Protein AF-R0AYD5-F1 (afdb_monomer)

Solvent-accessible surface area (backbone atoms only — not comparable to full-atom values): 4528 Å² total; per-residue (Å²): 143,78,83,80,78,75,91,60,96,77,70,73,90,42,71,65,58,50,50,52,47,52,51,50,49,47,59,53,21,51,93,54,79,57,35,52,71,38,68,40,69,31,84,87,77,70,43,75,20,42,34,36,30,44,86,47,96,88,57,60,37,39,41,37,40,32,90,87,69,61,61,53,75,80

Sequence (74 aa):
MEECCGINLEQEMTIENLYCFIRASLQALQSTGGYGEADFVCPLCGKKAHIKRLKGELYNTGEIGCRCGYSFRF

Radius of gyration: 13.09 Å; Cα contacts (8 Å, |Δi|>4): 102; chains: 1; bounding box: 30×23×35 Å

Structure (mmCIF, N/CA/C/O backbone):
data_AF-R0AYD5-F1
#
_entry.id   AF-R0AYD5-F1
#
loop_
_atom_site.group_PDB
_atom_site.id
_atom_site.type_symbol
_atom_site.label_atom_id
_atom_site.label_alt_id
_atom_site.label_comp_id
_atom_site.label_asym_id
_atom_site.label_entity_id
_atom_site.label_seq_id
_atom_site.pdbx_PDB_ins_code
_atom_site.Cartn_x
_atom_site.Cartn_y
_atom_site.Cartn_z
_atom_site.occupancy
_atom_site.B_iso_or_equiv
_atom_site.auth_seq_id
_atom_site.auth_comp_id
_atom_site.auth_asym_id
_atom_site.auth_atom_id
_atom_site.pdbx_PDB_model_num
ATOM 1 N N . MET A 1 1 ? -11.634 -14.020 21.736 1.00 42.69 1 MET A N 1
ATOM 2 C CA . MET A 1 1 ? -10.822 -12.824 22.019 1.00 42.69 1 MET A CA 1
ATOM 3 C C . MET A 1 1 ? -10.547 -12.149 20.692 1.00 42.69 1 MET A C 1
ATOM 5 O O . MET A 1 1 ? -9.550 -12.478 20.079 1.00 42.69 1 MET A O 1
ATOM 9 N N . GLU A 1 2 ? -11.455 -11.291 20.234 1.00 41.91 2 GLU A N 1
ATOM 10 C CA . GLU A 1 2 ? -11.223 -10.331 19.145 1.00 41.91 2 GLU A CA 1
ATOM 11 C C . GLU A 1 2 ? -12.146 -9.142 19.437 1.00 41.91 2 GLU A C 1
ATOM 13 O O . GLU A 1 2 ? -13.331 -9.159 19.115 1.00 41.91 2 GLU A O 1
ATOM 18 N N . GLU A 1 3 ? -11.637 -8.157 20.179 1.00 39.31 3 GLU A N 1
ATOM 19 C CA . GLU A 1 3 ? -12.319 -6.873 20.313 1.00 39.31 3 GLU A CA 1
ATOM 20 C C . GLU A 1 3 ? -12.128 -6.117 18.998 1.00 39.31 3 GLU A C 1
ATOM 22 O O . GLU A 1 3 ? -11.025 -5.682 18.666 1.00 39.31 3 GLU A O 1
ATOM 27 N N . CYS A 1 4 ? -13.210 -5.995 18.225 1.00 44.34 4 CYS A N 1
ATOM 28 C CA . CYS A 1 4 ? -13.292 -5.060 17.113 1.00 44.34 4 CYS A CA 1
ATOM 29 C C . CYS A 1 4 ? -13.050 -3.649 17.657 1.00 44.34 4 CYS A C 1
ATOM 31 O O . CYS A 1 4 ? -13.917 -3.063 18.305 1.00 44.34 4 CYS A O 1
ATOM 33 N N . CYS A 1 5 ? -11.852 -3.129 17.408 1.00 49.59 5 CYS A N 1
ATOM 34 C CA . CYS A 1 5 ? -11.416 -1.803 17.808 1.00 49.59 5 CYS A CA 1
ATOM 35 C C . CYS A 1 5 ? -12.416 -0.735 17.334 1.00 49.59 5 CYS A C 1
ATOM 37 O O . CYS A 1 5 ? -12.634 -0.521 16.139 1.00 49.59 5 CYS A O 1
ATOM 39 N N . GLY A 1 6 ? -13.037 -0.082 18.319 1.00 40.97 6 GLY A N 1
ATOM 40 C CA . GLY A 1 6 ? -13.913 1.064 18.137 1.00 40.97 6 GLY A CA 1
ATOM 41 C C . GLY A 1 6 ? -13.194 2.198 17.410 1.00 40.97 6 GLY A C 1
ATOM 42 O O . GLY A 1 6 ? -12.009 2.457 17.614 1.00 40.97 6 GLY A O 1
ATOM 43 N N . ILE A 1 7 ? -13.932 2.862 16.528 1.00 45.94 7 ILE A N 1
ATOM 44 C CA . ILE A 1 7 ? -13.442 3.960 15.702 1.00 45.94 7 ILE A CA 1
ATOM 45 C C . ILE A 1 7 ? -13.212 5.175 16.609 1.00 45.94 7 ILE A C 1
ATOM 47 O O . ILE A 1 7 ? -14.165 5.865 16.959 1.00 45.94 7 ILE A O 1
ATOM 51 N N . ASN A 1 8 ? -11.955 5.447 16.959 1.00 44.56 8 ASN A N 1
ATOM 52 C CA . ASN A 1 8 ? -11.534 6.748 17.467 1.00 44.56 8 ASN A CA 1
ATOM 53 C C . ASN A 1 8 ? -10.866 7.508 16.317 1.00 44.56 8 ASN A C 1
ATOM 55 O O . ASN A 1 8 ? -9.850 7.071 15.781 1.00 44.56 8 ASN A O 1
ATOM 59 N N . LEU A 1 9 ? -11.472 8.624 15.906 1.00 49.78 9 LEU A N 1
ATOM 60 C CA . LEU A 1 9 ? -10.991 9.499 14.825 1.00 49.78 9 LEU A CA 1
ATOM 61 C C . LEU A 1 9 ? -9.705 10.271 15.195 1.00 49.78 9 LEU A C 1
ATOM 63 O O . LEU A 1 9 ? -9.166 10.984 14.357 1.00 49.78 9 LEU A O 1
ATOM 67 N N . GLU A 1 10 ? -9.197 10.078 16.414 1.00 50.19 10 GLU A N 1
ATOM 68 C CA . GLU A 1 10 ? -7.944 10.625 16.947 1.00 50.19 10 GLU A CA 1
ATOM 69 C C . GLU A 1 10 ? -6.895 9.521 17.173 1.00 50.19 10 GLU A C 1
ATOM 71 O O . GLU A 1 10 ? -6.214 9.491 18.195 1.00 50.19 10 GLU A O 1
ATOM 76 N N . GLN A 1 11 ? -6.769 8.549 16.262 1.00 57.53 11 GLN A N 1
ATOM 77 C CA . GLN A 1 11 ? -5.615 7.648 16.324 1.00 57.53 11 GLN A CA 1
ATOM 78 C C . GLN A 1 11 ? -4.348 8.461 16.036 1.00 57.53 11 GLN A C 1
ATOM 80 O O . GLN A 1 11 ? -4.040 8.754 14.879 1.00 57.53 11 GLN A O 1
ATOM 85 N N . GLU A 1 12 ? -3.624 8.837 17.095 1.00 63.97 12 GLU A N 1
ATOM 86 C CA . GLU A 1 12 ? -2.265 9.353 16.977 1.00 63.97 12 GLU A CA 1
ATOM 87 C C . GLU A 1 12 ? -1.452 8.415 16.084 1.00 63.97 12 GLU A C 1
ATOM 89 O O . GLU A 1 12 ? -1.494 7.183 16.200 1.00 63.97 12 GLU A O 1
ATOM 94 N N . MET A 1 13 ? -0.725 9.011 15.144 1.00 70.25 13 MET A N 1
ATOM 95 C CA . MET A 1 13 ? 0.034 8.270 14.155 1.00 70.25 13 MET A CA 1
ATOM 96 C C . MET A 1 13 ? 1.277 7.655 14.811 1.00 70.25 13 MET A C 1
ATOM 98 O O . MET A 1 13 ? 2.359 8.237 14.791 1.00 70.25 13 MET A O 1
ATOM 102 N N . THR A 1 14 ? 1.124 6.481 15.426 1.00 86.62 14 THR A N 1
ATOM 103 C CA . THR A 1 14 ? 2.240 5.760 16.051 1.00 86.62 14 THR A CA 1
ATOM 104 C C . THR A 1 14 ? 3.125 5.079 15.004 1.00 86.62 14 THR A C 1
ATOM 106 O O . THR A 1 14 ? 2.668 4.702 13.919 1.00 86.62 14 THR A O 1
ATOM 109 N N . ILE A 1 15 ? 4.403 4.871 15.345 1.00 86.69 15 ILE A N 1
ATOM 110 C CA . ILE A 1 15 ? 5.353 4.110 14.511 1.00 86.69 15 ILE A CA 1
ATOM 111 C C . ILE A 1 15 ? 4.828 2.690 14.256 1.00 86.69 15 ILE A C 1
ATOM 113 O O . ILE A 1 15 ? 4.955 2.172 13.148 1.00 86.69 15 ILE A O 1
ATOM 117 N N . GLU A 1 16 ? 4.193 2.075 15.253 1.00 90.38 16 GLU A N 1
ATOM 118 C CA . GLU A 1 16 ? 3.615 0.733 15.151 1.00 90.38 16 GLU A CA 1
ATOM 119 C C . GLU A 1 16 ? 2.450 0.683 14.156 1.00 90.38 16 GLU A C 1
ATOM 121 O O . GLU A 1 16 ? 2.424 -0.184 13.280 1.00 90.38 16 GLU A O 1
ATOM 126 N N . ASN A 1 17 ? 1.527 1.649 14.219 1.00 90.44 17 ASN A N 1
ATOM 127 C CA . ASN A 1 17 ? 0.415 1.747 13.273 1.00 90.44 17 ASN A CA 1
ATOM 128 C C . ASN A 1 17 ? 0.919 1.978 11.846 1.00 90.44 17 ASN A C 1
ATOM 130 O O . ASN A 1 17 ? 0.424 1.352 10.904 1.00 90.44 17 ASN A O 1
ATOM 134 N N . LEU A 1 18 ? 1.937 2.830 11.686 1.00 89.50 18 LEU A N 1
ATOM 135 C CA . LEU A 1 18 ? 2.575 3.070 10.396 1.00 89.50 18 LEU A CA 1
ATOM 136 C C . LEU A 1 18 ? 3.228 1.792 9.849 1.00 89.50 18 LEU A C 1
ATOM 138 O O . LEU A 1 18 ? 3.003 1.438 8.691 1.00 89.50 18 LEU A O 1
ATOM 142 N N . TYR A 1 19 ? 3.979 1.068 10.682 1.00 92.31 19 TYR A N 1
ATOM 143 C CA . TYR A 1 19 ? 4.595 -0.204 10.308 1.00 92.31 19 TYR A CA 1
ATOM 144 C C . TYR A 1 19 ? 3.545 -1.238 9.882 1.00 92.31 19 TYR A C 1
ATOM 146 O O . TYR A 1 19 ? 3.673 -1.847 8.818 1.00 92.31 19 TYR A O 1
ATOM 154 N N . CYS A 1 20 ? 2.475 -1.404 10.665 1.00 93.69 20 CYS A N 1
ATOM 155 C CA . CYS A 1 20 ? 1.378 -2.315 10.345 1.00 93.69 20 CYS A CA 1
ATOM 156 C C . CYS A 1 20 ? 0.705 -1.959 9.013 1.00 93.69 20 CYS A C 1
ATOM 158 O O . CYS A 1 20 ? 0.459 -2.849 8.194 1.00 93.69 20 CYS A O 1
ATOM 160 N N . PHE A 1 21 ? 0.452 -0.671 8.773 1.00 94.56 21 PHE A N 1
ATOM 161 C CA . PHE A 1 21 ? -0.163 -0.182 7.542 1.00 94.56 21 PHE A CA 1
ATOM 162 C C . PHE A 1 21 ? 0.731 -0.416 6.312 1.00 94.56 21 PHE A C 1
ATOM 164 O O . PHE A 1 21 ? 0.266 -0.973 5.314 1.00 94.56 21 PHE A O 1
ATOM 171 N N . ILE A 1 22 ? 2.029 -0.096 6.402 1.00 94.75 22 ILE A N 1
ATOM 172 C CA . ILE A 1 22 ? 3.005 -0.359 5.331 1.00 94.75 22 ILE A CA 1
ATOM 173 C C . ILE A 1 22 ? 3.108 -1.862 5.057 1.00 94.75 22 ILE A C 1
ATOM 175 O O . ILE A 1 22 ? 3.017 -2.286 3.904 1.00 94.75 22 ILE A O 1
ATOM 179 N N . ARG A 1 23 ? 3.249 -2.691 6.097 1.00 96.19 23 ARG A N 1
ATOM 180 C CA . ARG A 1 23 ? 3.379 -4.147 5.945 1.00 96.19 23 ARG A CA 1
ATOM 181 C C . ARG A 1 23 ? 2.174 -4.753 5.223 1.00 96.19 23 ARG A C 1
ATOM 183 O O . ARG A 1 23 ? 2.369 -5.519 4.283 1.00 96.19 23 ARG A O 1
ATOM 190 N N . ALA A 1 24 ? 0.953 -4.387 5.621 1.00 97.19 24 ALA A N 1
ATOM 191 C CA . ALA A 1 24 ? -0.273 -4.878 4.988 1.00 97.19 24 ALA A CA 1
ATOM 192 C C . ALA A 1 24 ? -0.345 -4.500 3.499 1.00 97.19 24 ALA A C 1
ATOM 194 O O . ALA A 1 24 ? -0.714 -5.321 2.661 1.00 97.19 24 ALA A O 1
ATOM 195 N N . SER A 1 25 ? 0.073 -3.281 3.155 1.00 96.69 25 SER A N 1
ATOM 196 C CA . SER A 1 25 ? 0.089 -2.824 1.765 1.00 96.69 25 SER A CA 1
ATOM 197 C C . SER A 1 25 ? 1.096 -3.573 0.888 1.00 96.69 25 SER A C 1
ATOM 199 O O . SER A 1 25 ? 0.779 -3.952 -0.235 1.00 96.69 25 SER A O 1
ATOM 201 N N . LEU A 1 26 ? 2.298 -3.855 1.404 1.00 96.12 26 LEU A N 1
ATOM 202 C CA . LEU A 1 26 ? 3.319 -4.600 0.667 1.00 96.12 26 LEU A CA 1
ATOM 203 C C . LEU A 1 26 ? 2.926 -6.069 0.506 1.00 96.12 26 LEU A C 1
ATOM 205 O O . LEU A 1 26 ? 3.184 -6.657 -0.542 1.00 96.12 26 LEU A O 1
ATOM 209 N N . GLN A 1 27 ? 2.257 -6.642 1.509 1.00 97.94 27 GLN A N 1
ATOM 210 C CA . GLN A 1 27 ? 1.695 -7.987 1.424 1.00 97.94 27 GLN A CA 1
ATOM 211 C C . GLN A 1 27 ? 0.648 -8.094 0.304 1.00 97.94 27 GLN A C 1
ATOM 213 O O . GLN A 1 27 ? 0.615 -9.098 -0.404 1.00 97.94 27 GLN A O 1
ATOM 218 N N . ALA A 1 28 ? -0.153 -7.048 0.076 1.00 98.00 28 ALA A N 1
ATOM 219 C CA . ALA A 1 28 ? -1.122 -7.016 -1.022 1.00 98.00 28 ALA A CA 1
ATOM 220 C C . ALA A 1 28 ? -0.468 -7.047 -2.417 1.00 98.00 28 ALA A C 1
ATOM 222 O O . ALA A 1 28 ? -1.074 -7.529 -3.369 1.00 98.00 28 ALA A O 1
ATOM 223 N N . LEU A 1 29 ? 0.784 -6.593 -2.533 1.00 97.50 29 LEU A N 1
ATOM 224 C CA . LEU A 1 29 ? 1.573 -6.628 -3.769 1.00 97.50 29 LEU A CA 1
ATOM 225 C C . LEU A 1 29 ? 2.498 -7.854 -3.862 1.00 97.50 29 LEU A C 1
ATOM 227 O O . LEU A 1 29 ? 3.352 -7.924 -4.747 1.00 97.50 29 LEU A O 1
ATOM 231 N N . GLN A 1 30 ? 2.390 -8.829 -2.955 1.00 96.31 30 GLN A N 1
ATOM 232 C CA . GLN A 1 30 ? 3.324 -9.959 -2.918 1.00 96.31 30 GLN A CA 1
ATOM 233 C C . GLN A 1 30 ? 3.282 -10.797 -4.207 1.00 96.31 30 GLN A C 1
ATOM 235 O O . GLN A 1 30 ? 4.330 -11.211 -4.703 1.00 96.31 30 GLN A O 1
ATOM 240 N N . SER A 1 31 ? 2.096 -11.005 -4.788 1.00 95.00 31 SER A N 1
ATOM 241 C CA . SER A 1 31 ? 1.917 -11.767 -6.035 1.00 95.00 31 SER A CA 1
ATOM 242 C C . SER A 1 31 ? 2.500 -11.071 -7.269 1.00 95.00 31 SER A C 1
ATOM 244 O O . SER A 1 31 ? 2.773 -11.725 -8.272 1.00 95.00 31 SER A O 1
ATOM 246 N N . THR A 1 32 ? 2.729 -9.761 -7.193 1.00 95.19 32 THR A N 1
ATOM 247 C CA . THR A 1 32 ? 3.245 -8.921 -8.280 1.00 95.19 32 THR A CA 1
ATOM 248 C C . THR A 1 32 ? 4.693 -8.482 -8.036 1.00 95.19 32 THR A C 1
ATOM 250 O O . THR A 1 32 ? 5.174 -7.511 -8.624 1.00 95.19 32 THR A O 1
ATOM 253 N N . GLY A 1 33 ? 5.411 -9.174 -7.143 1.00 94.25 33 GLY A N 1
ATOM 254 C CA . GLY A 1 33 ? 6.805 -8.861 -6.816 1.00 94.25 33 GLY A CA 1
ATOM 255 C C . GLY A 1 33 ? 6.982 -7.524 -6.090 1.00 94.25 33 GLY A C 1
ATOM 256 O O . GLY A 1 33 ? 8.060 -6.934 -6.136 1.00 94.25 33 GLY A O 1
ATOM 257 N N . GLY A 1 34 ? 5.931 -7.0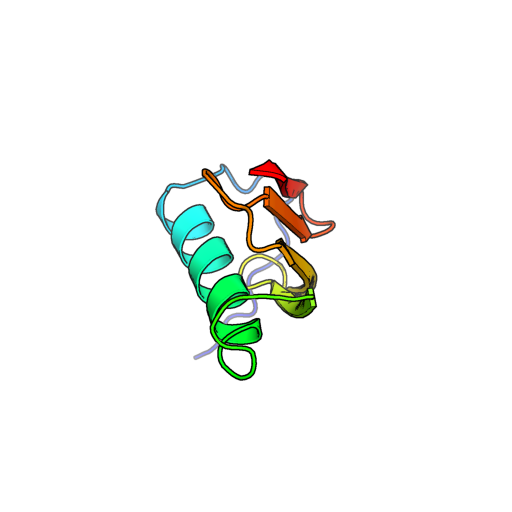26 -5.436 1.00 94.38 34 GLY A N 1
ATOM 258 C CA . GLY A 1 34 ? 5.930 -5.759 -4.711 1.00 94.38 34 GLY A CA 1
ATOM 259 C C . GLY A 1 34 ? 5.623 -4.532 -5.575 1.00 94.38 34 GLY A C 1
ATOM 260 O O . GLY A 1 34 ? 5.869 -3.419 -5.114 1.00 94.38 34 GLY A O 1
ATOM 261 N N . TYR A 1 35 ? 5.126 -4.697 -6.802 1.00 96.12 35 TYR A N 1
ATOM 262 C CA . TYR A 1 35 ? 4.840 -3.597 -7.736 1.00 96.12 35 TYR A CA 1
ATOM 263 C C . TYR A 1 35 ? 3.424 -3.683 -8.315 1.00 96.12 35 TYR A C 1
ATOM 265 O O . TYR A 1 35 ? 2.769 -4.709 -8.212 1.00 96.12 35 TYR A O 1
ATOM 273 N N . GLY A 1 36 ? 2.942 -2.620 -8.951 1.00 96.94 36 GLY A N 1
ATOM 274 C CA . GLY A 1 36 ? 1.579 -2.541 -9.478 1.00 96.94 36 GLY A CA 1
ATOM 275 C C . GLY A 1 36 ? 0.617 -1.912 -8.476 1.00 96.94 36 GLY A C 1
ATOM 276 O O . GLY A 1 36 ? 1.029 -1.103 -7.645 1.00 96.94 36 GLY A O 1
ATOM 277 N N . GLU A 1 37 ? -0.662 -2.251 -8.579 1.00 98.06 37 GLU A N 1
ATOM 278 C CA . GLU A 1 37 ? -1.719 -1.701 -7.735 1.00 98.06 37 GLU A CA 1
ATOM 279 C C . GLU A 1 37 ? -2.586 -2.808 -7.141 1.00 98.06 37 GLU A C 1
ATOM 281 O O . GLU A 1 37 ? -2.830 -3.833 -7.778 1.00 98.06 37 GLU A O 1
ATOM 286 N N . ALA A 1 38 ? -3.016 -2.611 -5.899 1.00 98.31 38 ALA A N 1
ATOM 287 C CA . ALA A 1 38 ? -3.848 -3.560 -5.182 1.00 98.31 38 ALA A CA 1
ATOM 288 C C . ALA A 1 38 ? -4.695 -2.856 -4.125 1.00 98.31 38 ALA A C 1
ATOM 290 O O . ALA A 1 38 ? -4.317 -1.834 -3.546 1.00 98.31 38 ALA A O 1
ATOM 291 N N . ASP A 1 39 ? -5.837 -3.462 -3.837 1.00 98.31 39 ASP A N 1
ATOM 292 C CA . ASP A 1 39 ? -6.657 -3.105 -2.694 1.00 98.31 39 ASP A CA 1
ATOM 293 C C . ASP A 1 39 ? -6.350 -4.029 -1.514 1.00 98.31 39 ASP A C 1
ATOM 295 O O . ASP A 1 39 ? -6.073 -5.215 -1.692 1.00 98.31 39 ASP A O 1
ATOM 299 N N . PHE A 1 40 ? -6.436 -3.498 -0.296 1.00 97.75 40 PHE A N 1
ATOM 300 C CA . PHE A 1 40 ? -6.214 -4.258 0.932 1.00 97.75 40 PHE A CA 1
ATOM 301 C C . PHE A 1 40 ? -7.129 -3.787 2.065 1.00 97.75 40 PHE A C 1
ATOM 303 O O . PHE A 1 40 ? -7.746 -2.720 1.999 1.00 97.75 40 PHE A O 1
ATOM 310 N N . VAL A 1 41 ? -7.238 -4.596 3.118 1.00 97.31 41 VAL A N 1
ATOM 311 C CA . VAL A 1 41 ? -7.970 -4.225 4.335 1.00 97.31 41 VAL A CA 1
ATOM 312 C C . VAL A 1 41 ? -7.039 -3.413 5.228 1.00 97.31 41 VAL A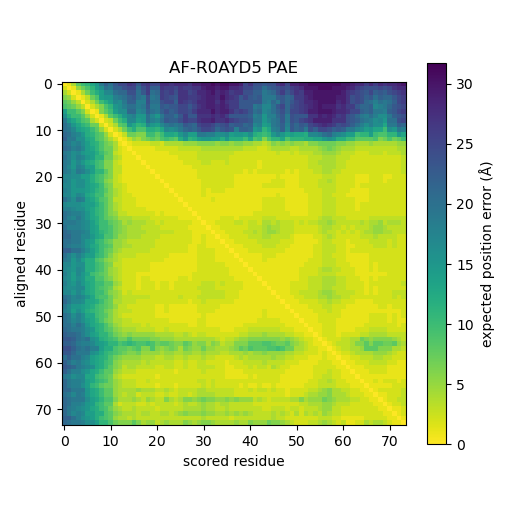 C 1
ATOM 314 O O . VAL A 1 41 ? -5.980 -3.894 5.625 1.00 97.31 41 VAL A O 1
ATOM 317 N N . CYS A 1 42 ? -7.420 -2.176 5.543 1.00 95.75 42 CYS A N 1
ATOM 318 C CA . CYS A 1 42 ? -6.650 -1.317 6.432 1.00 95.75 42 CYS A CA 1
ATOM 319 C C . CYS A 1 42 ? -6.604 -1.932 7.841 1.00 95.75 42 CYS A C 1
ATOM 321 O O . CYS A 1 42 ? -7.661 -2.048 8.465 1.00 95.75 42 CYS A O 1
ATOM 323 N N . PRO A 1 43 ? -5.419 -2.259 8.389 1.00 93.69 43 PRO A N 1
ATOM 324 C CA . PRO A 1 43 ? -5.309 -2.867 9.716 1.00 93.69 43 PRO A CA 1
ATOM 325 C C . PRO A 1 43 ? -5.734 -1.930 10.857 1.00 93.69 43 PRO A C 1
ATOM 327 O O . PRO A 1 43 ? -5.891 -2.383 11.982 1.00 93.69 43 PRO A O 1
ATOM 330 N N . LEU A 1 44 ? -5.916 -0.635 10.578 1.00 90.88 44 LEU A N 1
ATOM 331 C CA . LEU A 1 44 ? -6.218 0.380 11.591 1.00 90.88 44 LEU A CA 1
ATOM 332 C C . LEU A 1 44 ? -7.716 0.656 11.735 1.00 90.88 44 LEU A C 1
ATOM 334 O O . LEU A 1 44 ? -8.193 0.933 12.830 1.00 90.88 44 LEU A O 1
ATOM 338 N N . CYS A 1 45 ? -8.464 0.585 10.629 1.00 92.56 45 CYS A N 1
ATOM 339 C CA . CYS A 1 45 ? -9.894 0.909 10.612 1.00 92.56 45 CYS A CA 1
ATOM 340 C C . CYS A 1 45 ? -10.781 -0.172 9.976 1.00 92.56 45 CYS A C 1
ATOM 342 O O . CYS A 1 45 ? -11.986 0.035 9.846 1.00 92.56 45 CYS A O 1
ATOM 344 N N . GLY A 1 46 ? -10.200 -1.275 9.493 1.00 93.50 46 GLY A N 1
ATOM 345 C CA . GLY A 1 46 ? -10.911 -2.377 8.835 1.00 93.50 46 GLY A CA 1
ATOM 346 C C . GLY A 1 46 ? -11.510 -2.047 7.461 1.00 93.50 46 GLY A C 1
ATOM 347 O O . GLY A 1 46 ? -12.076 -2.922 6.810 1.00 93.50 46 GLY A O 1
ATOM 348 N N . LYS A 1 4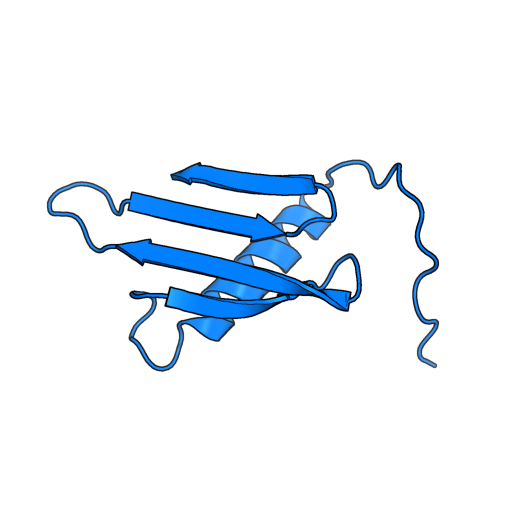7 ? -11.408 -0.800 6.986 1.00 94.56 47 LYS A N 1
ATOM 349 C CA . LYS A 1 47 ? -11.956 -0.375 5.688 1.00 94.56 47 LYS A CA 1
ATOM 350 C C . LYS A 1 47 ? -10.984 -0.655 4.547 1.00 94.56 47 LYS A C 1
ATOM 352 O O . LYS A 1 47 ? -9.785 -0.831 4.750 1.00 94.56 47 LYS A O 1
ATOM 357 N N . LYS A 1 48 ? -11.510 -0.621 3.323 1.00 97.31 48 LYS A N 1
ATOM 358 C CA . LYS A 1 48 ? -10.717 -0.720 2.096 1.00 97.31 48 LYS A CA 1
ATOM 359 C C . LYS A 1 48 ? -9.674 0.405 2.026 1.00 97.31 48 LYS A C 1
ATOM 361 O O . LYS A 1 48 ? -10.009 1.585 2.162 1.00 97.31 48 LYS A O 1
ATOM 366 N N . ALA A 1 49 ? -8.430 0.019 1.796 1.00 97.94 49 ALA A N 1
ATOM 367 C CA . ALA A 1 49 ? -7.301 0.875 1.469 1.00 97.94 49 ALA A CA 1
ATOM 368 C C . ALA A 1 49 ? -6.724 0.458 0.112 1.00 97.94 49 ALA A C 1
ATOM 370 O O . ALA A 1 49 ? -7.024 -0.625 -0.393 1.00 97.94 49 ALA A O 1
ATOM 371 N N . HIS A 1 50 ? -5.923 1.336 -0.474 1.00 98.50 50 HIS A N 1
ATOM 372 C CA . HIS A 1 50 ? -5.351 1.148 -1.798 1.00 98.50 50 HIS A CA 1
ATOM 3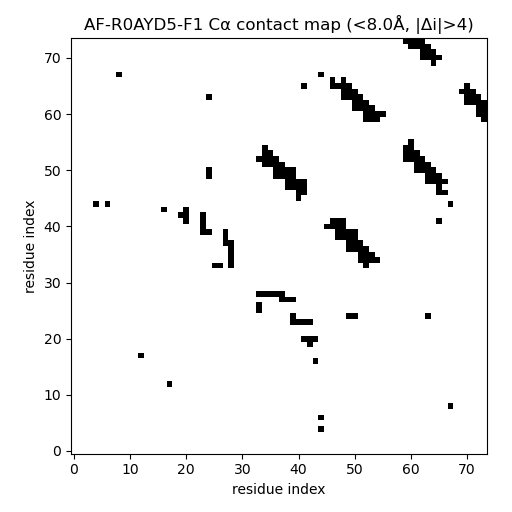73 C C . HIS A 1 50 ? -3.849 1.410 -1.764 1.00 98.50 50 HIS A C 1
ATOM 375 O O . HIS A 1 50 ? -3.394 2.306 -1.049 1.00 98.50 50 HIS A O 1
ATOM 381 N N . ILE A 1 51 ? -3.090 0.633 -2.531 1.00 98.38 51 ILE A N 1
ATOM 382 C CA . ILE A 1 51 ? -1.672 0.862 -2.789 1.00 98.38 51 ILE A CA 1
ATOM 383 C C . ILE A 1 51 ? -1.402 0.808 -4.288 1.00 98.38 51 ILE A C 1
ATOM 385 O O . ILE A 1 51 ? -1.880 -0.085 -4.981 1.00 98.38 51 ILE A O 1
ATOM 389 N N . LYS A 1 52 ? -0.558 1.727 -4.750 1.00 98.38 52 LYS A N 1
ATOM 390 C CA . LYS A 1 52 ? 0.065 1.742 -6.065 1.00 98.38 52 LYS A CA 1
ATOM 391 C C . LYS A 1 52 ? 1.566 1.945 -5.899 1.00 98.38 52 LYS A C 1
ATOM 393 O O . LYS A 1 52 ? 1.996 2.932 -5.311 1.00 98.38 52 LYS A O 1
ATOM 398 N N . ARG A 1 53 ? 2.371 1.028 -6.431 1.00 97.19 53 ARG A N 1
ATOM 399 C CA . ARG A 1 53 ? 3.837 1.077 -6.387 1.00 97.19 53 ARG A CA 1
ATOM 400 C C . ARG A 1 53 ? 4.413 0.818 -7.771 1.00 97.19 53 ARG A C 1
ATOM 402 O O . ARG A 1 53 ? 4.366 -0.293 -8.291 1.00 97.19 53 ARG A O 1
ATOM 409 N N . LEU A 1 54 ? 4.976 1.855 -8.365 1.00 96.56 54 LEU A N 1
ATOM 410 C CA . LEU A 1 54 ? 5.609 1.832 -9.672 1.00 96.56 54 LEU A CA 1
ATOM 411 C C . LEU A 1 54 ? 7.117 1.659 -9.510 1.00 96.56 54 LEU A C 1
ATOM 413 O O . LEU A 1 54 ? 7.758 2.299 -8.673 1.00 96.56 54 LEU A O 1
ATOM 417 N N . LYS A 1 55 ? 7.692 0.779 -10.328 1.00 94.44 55 LYS A N 1
ATOM 418 C CA . LYS A 1 55 ? 9.141 0.623 -10.412 1.00 94.44 55 LYS A CA 1
ATOM 419 C C . LYS A 1 55 ? 9.703 1.794 -11.213 1.00 94.44 55 LYS A C 1
ATOM 421 O O . LYS A 1 55 ? 9.334 1.957 -12.372 1.00 94.44 55 LYS A O 1
ATOM 426 N N . GLY A 1 56 ? 10.566 2.594 -10.601 1.00 91.12 56 GLY A N 1
ATOM 427 C CA . GLY A 1 56 ? 11.317 3.625 -11.315 1.00 91.12 56 GLY A CA 1
ATOM 428 C C . GLY A 1 56 ? 12.755 3.195 -11.577 1.00 91.12 56 GLY A C 1
ATOM 429 O O . GLY A 1 56 ? 13.206 2.158 -11.088 1.00 91.12 56 GLY A O 1
ATOM 430 N N . GLU A 1 57 ? 13.468 3.993 -12.368 1.00 88.62 57 GLU A N 1
ATOM 431 C CA . GLU A 1 57 ? 14.857 3.712 -12.757 1.00 88.62 57 GLU A CA 1
ATOM 432 C C . GLU A 1 57 ? 15.848 3.945 -11.606 1.00 88.62 57 GLU A C 1
ATOM 434 O O . GLU A 1 57 ? 16.782 3.168 -11.427 1.00 88.62 57 GLU A O 1
ATOM 439 N N . LEU A 1 58 ? 15.615 4.992 -10.807 1.00 90.50 58 LEU A N 1
ATOM 440 C CA . LEU A 1 58 ? 16.445 5.390 -9.659 1.00 90.50 58 LEU A CA 1
ATOM 441 C C . LEU A 1 58 ? 15.705 5.212 -8.329 1.00 90.50 58 LEU A C 1
ATOM 443 O O . LEU A 1 58 ? 16.244 4.653 -7.377 1.00 90.50 58 LEU A O 1
ATOM 447 N N . TYR A 1 59 ? 14.448 5.654 -8.283 1.00 91.00 59 TYR A N 1
ATOM 448 C CA . TYR A 1 59 ? 13.573 5.548 -7.119 1.00 91.00 59 TYR A CA 1
ATOM 449 C C . TYR A 1 59 ? 12.224 4.988 -7.550 1.00 91.00 59 TYR A C 1
ATOM 451 O O . TYR A 1 59 ? 11.724 5.319 -8.623 1.00 91.00 59 TYR A O 1
ATOM 459 N N . ASN A 1 60 ? 11.630 4.140 -6.714 1.00 92.31 60 ASN A N 1
ATOM 460 C CA . ASN A 1 60 ? 10.247 3.721 -6.920 1.00 92.31 60 ASN A CA 1
ATOM 461 C C . ASN A 1 60 ? 9.327 4.889 -6.591 1.00 92.31 60 ASN A C 1
ATOM 463 O O . ASN A 1 60 ? 9.621 5.622 -5.654 1.00 92.31 60 ASN A O 1
ATOM 467 N N . THR A 1 61 ? 8.216 5.001 -7.307 1.00 96.25 61 THR A N 1
ATOM 468 C CA . THR A 1 61 ? 7.189 5.998 -7.009 1.00 96.25 61 THR A CA 1
ATOM 469 C C . THR A 1 61 ? 5.881 5.316 -6.668 1.00 96.25 61 THR A C 1
ATOM 471 O O . THR A 1 61 ? 5.632 4.175 -7.068 1.00 96.25 61 THR A O 1
ATOM 474 N N . GLY A 1 62 ? 5.021 5.977 -5.915 1.00 96.50 62 GLY A N 1
ATOM 475 C CA . GLY A 1 62 ? 3.759 5.378 -5.546 1.00 96.50 62 GLY A CA 1
ATOM 476 C C . GLY A 1 62 ? 2.958 6.171 -4.545 1.00 96.50 62 GLY A C 1
ATOM 477 O O . GLY A 1 62 ? 3.337 7.242 -4.073 1.00 96.50 62 GLY A O 1
ATOM 478 N N . GLU A 1 63 ? 1.815 5.597 -4.221 1.00 97.62 63 GLU A N 1
ATOM 479 C CA . GLU A 1 63 ? 0.968 6.078 -3.154 1.00 97.62 63 GLU A CA 1
ATOM 480 C C . GLU A 1 63 ? 0.289 4.910 -2.459 1.00 97.62 63 GLU A C 1
ATOM 482 O O . GLU A 1 63 ? 0.013 3.862 -3.039 1.00 97.62 63 GLU A O 1
ATOM 487 N N . ILE A 1 64 ? 0.022 5.108 -1.184 1.00 96.88 64 ILE A N 1
ATOM 488 C CA . ILE A 1 64 ? -0.751 4.201 -0.356 1.00 96.88 64 ILE A CA 1
ATOM 489 C C . ILE A 1 64 ? -1.669 5.068 0.483 1.00 96.88 64 ILE A C 1
ATOM 491 O O . ILE A 1 64 ? -1.234 6.070 1.050 1.00 96.88 64 ILE A O 1
ATOM 495 N N . GLY A 1 65 ? -2.943 4.697 0.542 1.00 96.31 65 GLY A N 1
ATOM 496 C CA . GLY A 1 65 ? -3.948 5.529 1.177 1.00 96.31 65 GLY A CA 1
ATOM 497 C C . GLY A 1 65 ? -5.146 4.755 1.695 1.00 96.31 65 GLY A C 1
ATOM 498 O O . GLY A 1 65 ? -5.626 3.796 1.089 1.00 96.31 65 GLY A O 1
ATOM 499 N N . CYS A 1 66 ? -5.665 5.222 2.824 1.00 95.44 66 CYS A N 1
ATOM 500 C CA . CYS A 1 66 ? -6.951 4.835 3.371 1.00 95.44 66 CYS A CA 1
ATOM 501 C C . CYS A 1 66 ? -7.769 6.078 3.734 1.00 95.44 66 CYS A C 1
ATOM 503 O O . CYS A 1 66 ? -7.237 7.093 4.180 1.00 95.44 66 CYS A O 1
ATOM 505 N N . ARG A 1 67 ? -9.098 5.976 3.633 1.00 91.69 67 ARG A N 1
ATOM 506 C CA . ARG A 1 67 ? -10.025 7.052 4.026 1.00 91.69 67 ARG A CA 1
ATOM 507 C C . ARG A 1 67 ? -10.042 7.343 5.534 1.00 91.69 67 ARG A C 1
ATOM 509 O O . ARG A 1 67 ? -10.733 8.264 5.947 1.00 91.69 67 ARG A O 1
ATOM 516 N N . CYS A 1 68 ? -9.321 6.571 6.351 1.00 87.50 68 CYS A N 1
ATOM 517 C CA . CYS A 1 68 ? -9.124 6.859 7.774 1.00 87.50 68 CYS A CA 1
ATOM 518 C C . CYS A 1 68 ? -8.010 7.880 8.053 1.00 87.50 68 CYS A C 1
ATOM 520 O O . CYS A 1 68 ? -7.739 8.151 9.214 1.00 87.50 68 CYS A O 1
ATOM 522 N N . GLY A 1 69 ? -7.356 8.421 7.018 1.00 85.94 69 GLY A N 1
ATOM 523 C CA . GLY A 1 69 ? -6.347 9.480 7.144 1.00 85.94 69 GLY A CA 1
ATOM 524 C C . GLY A 1 69 ? -4.905 9.012 6.945 1.00 85.94 69 GLY A C 1
ATOM 525 O O . GLY A 1 69 ? -4.045 9.826 6.627 1.00 85.94 69 GLY A O 1
ATOM 526 N N . TYR A 1 70 ? -4.637 7.705 7.029 1.00 88.31 70 TYR A N 1
ATOM 527 C CA . TYR A 1 70 ? -3.317 7.150 6.723 1.00 88.31 70 TYR A CA 1
ATOM 528 C C . TYR A 1 70 ? -3.094 7.142 5.212 1.00 88.31 70 TYR A C 1
ATOM 530 O O . TYR A 1 70 ? -3.628 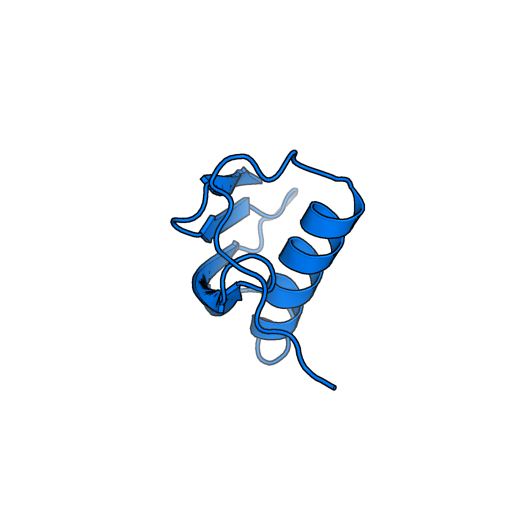6.287 4.501 1.00 88.31 70 TYR A O 1
ATOM 538 N N . SER A 1 71 ? -2.332 8.121 4.723 1.00 91.38 71 SER A N 1
ATOM 539 C CA . SER A 1 71 ? -2.011 8.269 3.307 1.00 91.38 71 SER A CA 1
ATOM 540 C C . SER A 1 71 ? -0.648 8.919 3.110 1.00 91.38 71 SER A C 1
ATOM 542 O O . SER A 1 71 ? -0.357 9.943 3.721 1.00 91.38 71 SER A O 1
ATOM 544 N N . PHE A 1 72 ? 0.175 8.359 2.227 1.00 90.50 72 PHE A N 1
ATOM 545 C CA . PHE A 1 72 ? 1.476 8.925 1.872 1.00 90.50 72 PHE A CA 1
ATOM 546 C C . PHE A 1 72 ? 1.862 8.593 0.432 1.00 90.50 72 PHE A C 1
ATOM 548 O O . PHE A 1 72 ? 1.419 7.599 -0.146 1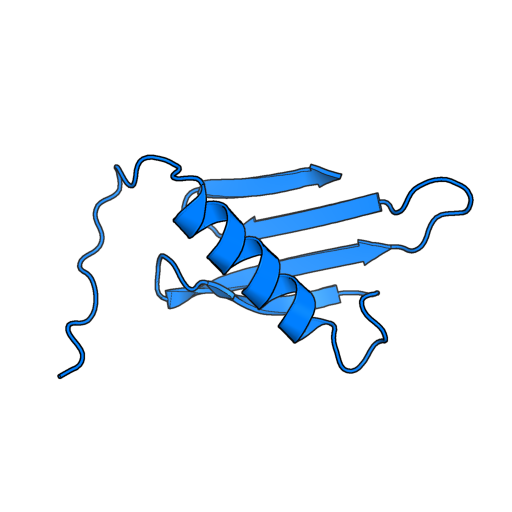.00 90.50 72 PHE A O 1
ATOM 555 N N . ARG A 1 73 ? 2.696 9.467 -0.135 1.00 94.06 73 ARG A N 1
ATOM 556 C CA . ARG A 1 73 ? 3.329 9.315 -1.446 1.00 94.06 73 ARG A CA 1
ATOM 557 C C . ARG A 1 73 ? 4.825 9.111 -1.251 1.00 94.06 73 ARG A C 1
ATOM 559 O O . ARG A 1 73 ? 5.386 9.667 -0.307 1.00 94.06 73 ARG A O 1
ATOM 566 N N . PHE A 1 74 ? 5.440 8.334 -2.127 1.00 89.06 74 PHE A N 1
ATOM 567 C CA . PHE A 1 74 ? 6.876 8.063 -2.135 1.00 89.06 74 PHE A CA 1
ATOM 568 C C . PHE A 1 74 ? 7.391 7.959 -3.566 1.00 89.06 74 PHE A C 1
ATOM 570 O O . PHE A 1 74 ? 6.549 7.799 -4.482 1.00 89.06 74 PHE A O 1
#

Secondary structure (DSSP, 8-state):
--------TT----HHHHHHHHHHHHHHTGGGTT-EEEEEE-TTTSSEEEEEEEPPSSS-EEEEEETTS-EEE-

Foldseek 3Di:
DDPPDDDDLPPDPDPVLLVQQVVQQQVQCVVVVSAAKGWGQRPP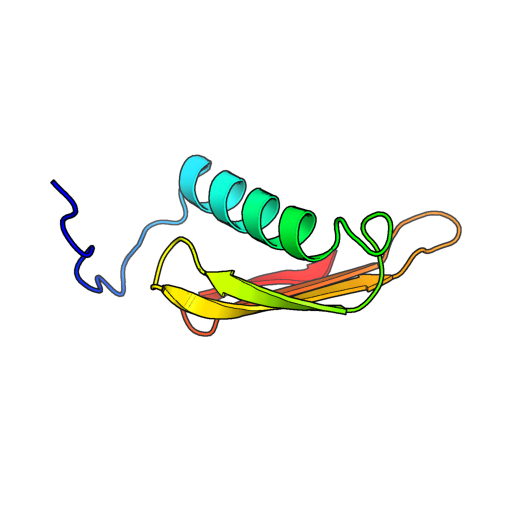NRDIKIWHWADDPPDIWIKTDDPSPPIDID

pLDDT: mean 86.33, std 17.78, range [39.31, 98.5]

Nearest PDB structures (foldseek):
  7tol-assembly1_A  TM=5.518E-01  e=1.067E+00  Methanoc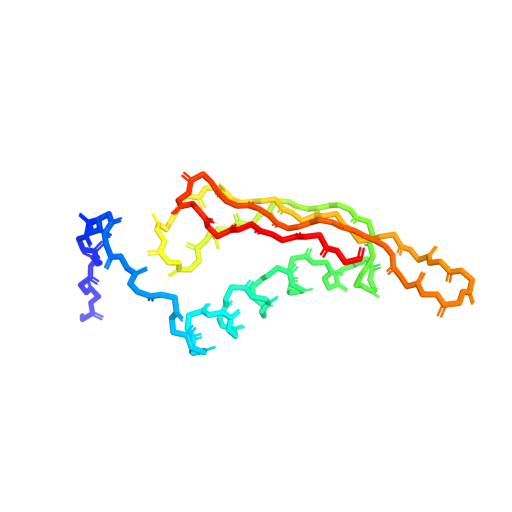aldococcus jannaschii
  7tom-assembly1_A  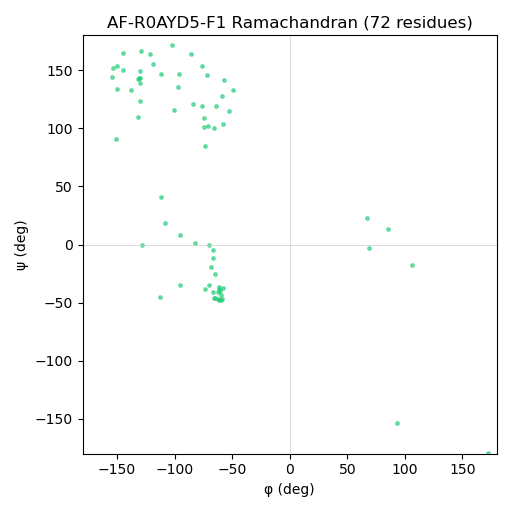TM=5.548E-01  e=1.472E+00  Methanocaldococcus jannaschii

Mean predicted aligned error: 6.87 Å

Organism: NCBI:txid997897